Protein AF-A0A4R5D6B2-F1 (afdb_monomer_lite)

Secondary structure (DSSP, 8-state):
---------S-HHHHHHHHHTT-STT-GGGSSPSP--------SSHHHHHHHHHHHHHH--

Sequence (61 aa):
MDRYYVGTTDDVEKRLDEHDSGFYNEAYTAKGVPWELRLSFECESSQKAYGLERFWKKNEI

Radius of gyration: 11.99 Å; chains: 1; bounding box: 28×22×26 Å

InterPro domains:
  IPR000305 GIY-YIG endonuclease [PF01541] (3-59)
  IPR035901 GIY-YIG endonuclease superfamily [G3DSA:3.40.1440.10] (1-60)
  IPR035901 GIY-YIG endonuclease superfamily [SSF82771] (3-58)

Foldseek 3Di:
DDDDDFDDDPDPVVVLVCLQVVVPPPDPSVPPPDDDDPDDDDDPDPVVRVVVSVVCVVPPD

pLDDT: mean 92.85, std 8.0, range [56.97, 98.06]

Structure (mmCIF, N/CA/C/O backbone):
data_AF-A0A4R5D6B2-F1
#
_entry.id   AF-A0A4R5D6B2-F1
#
loop_
_atom_site.group_PDB
_atom_site.id
_atom_site.type_symbol
_atom_site.label_atom_id
_atom_site.label_alt_id
_atom_site.label_comp_id
_atom_site.label_asym_id
_atom_site.label_entity_id
_atom_site.label_seq_id
_atom_site.pdbx_PDB_ins_code
_atom_site.Cartn_x
_atom_site.Cartn_y
_atom_site.Cartn_z
_atom_site.occupancy
_atom_site.B_iso_or_equiv
_atom_site.auth_seq_id
_atom_site.auth_comp_id
_atom_site.auth_asym_id
_atom_site.auth_atom_id
_atom_site.pdbx_PDB_model_num
ATOM 1 N N . MET A 1 1 ? 10.831 -18.805 -5.285 1.00 61.88 1 MET A N 1
ATOM 2 C CA . MET A 1 1 ? 10.268 -18.247 -4.042 1.00 61.88 1 MET A CA 1
ATOM 3 C C . MET A 1 1 ? 9.177 -17.302 -4.479 1.00 61.88 1 MET A C 1
ATOM 5 O O . MET A 1 1 ? 9.468 -16.441 -5.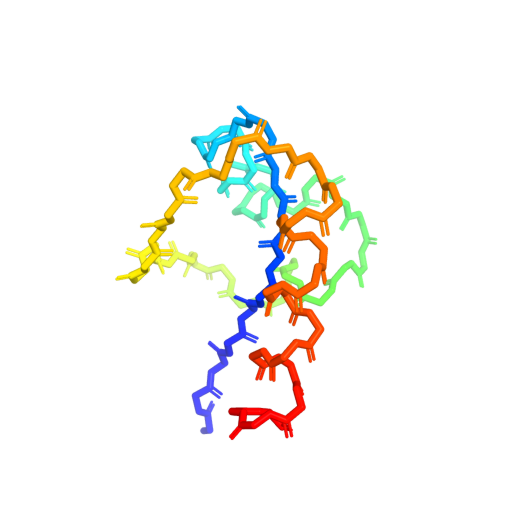305 1.00 61.88 1 MET A O 1
ATOM 9 N N . ASP A 1 2 ? 7.953 -17.531 -4.023 1.00 83.25 2 ASP A N 1
ATOM 10 C CA . ASP A 1 2 ? 6.801 -16.729 -4.434 1.00 83.25 2 ASP A CA 1
ATOM 11 C C . ASP A 1 2 ? 6.884 -15.333 -3.815 1.00 83.25 2 ASP A C 1
ATOM 13 O O . ASP A 1 2 ? 7.411 -15.162 -2.712 1.00 83.25 2 ASP A O 1
ATOM 17 N N . ARG A 1 3 ? 6.424 -14.324 -4.560 1.00 88.81 3 ARG A N 1
ATOM 18 C CA . ARG A 1 3 ? 6.495 -12.920 -4.158 1.00 88.81 3 ARG A CA 1
ATOM 19 C C . ARG A 1 3 ? 5.098 -12.426 -3.817 1.00 88.81 3 ARG A C 1
ATOM 21 O O . 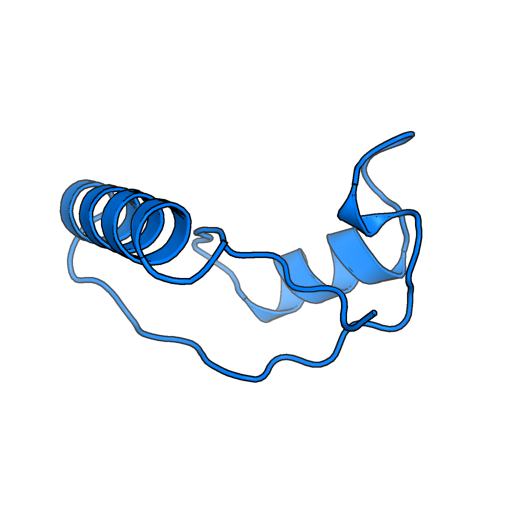ARG A 1 3 ? 4.207 -12.490 -4.656 1.00 88.81 3 ARG A O 1
ATOM 28 N N . TYR A 1 4 ? 4.945 -11.878 -2.619 1.00 91.88 4 TYR A N 1
ATOM 29 C CA . TYR A 1 4 ? 3.684 -11.314 -2.155 1.00 91.88 4 TYR A CA 1
ATOM 30 C C . TYR A 1 4 ? 3.876 -9.860 -1.732 1.00 91.88 4 TYR A C 1
ATOM 32 O O . TYR A 1 4 ? 4.917 -9.480 -1.192 1.00 91.88 4 TYR A O 1
ATOM 40 N N . TYR A 1 5 ? 2.856 -9.046 -1.988 1.00 93.69 5 TYR A N 1
ATOM 41 C CA . TYR A 1 5 ? 2.749 -7.681 -1.497 1.00 93.69 5 TYR A CA 1
ATOM 42 C C . TYR A 1 5 ? 1.414 -7.532 -0.773 1.00 93.69 5 TYR A C 1
ATOM 44 O O . TYR A 1 5 ? 0.373 -7.936 -1.284 1.00 93.69 5 TYR A O 1
ATOM 52 N N . VAL A 1 6 ? 1.457 -6.936 0.416 1.00 95.62 6 VAL A N 1
ATOM 53 C CA . VAL A 1 6 ? 0.276 -6.622 1.221 1.00 95.62 6 VAL A CA 1
ATOM 54 C C . VAL A 1 6 ? 0.264 -5.117 1.460 1.00 95.62 6 VAL A C 1
ATOM 56 O O . VAL A 1 6 ? 1.282 -4.538 1.856 1.00 95.62 6 VAL A O 1
ATOM 59 N N . GLY A 1 7 ? -0.881 -4.479 1.238 1.00 96.19 7 GLY A N 1
ATOM 60 C CA . GLY A 1 7 ? -1.041 -3.038 1.385 1.00 96.19 7 GLY A CA 1
ATOM 61 C C . GLY A 1 7 ? -2.504 -2.624 1.486 1.00 96.19 7 GLY A C 1
ATOM 62 O O . GLY A 1 7 ? -3.407 -3.452 1.387 1.00 96.19 7 GLY A O 1
ATOM 63 N N . THR A 1 8 ? -2.718 -1.327 1.665 1.00 97.56 8 THR A N 1
ATOM 64 C CA . THR A 1 8 ? -4.039 -0.693 1.727 1.00 97.56 8 THR A CA 1
ATOM 65 C C . THR A 1 8 ? -4.143 0.434 0.706 1.00 97.56 8 THR A C 1
ATOM 67 O O . THR A 1 8 ? -3.147 1.074 0.346 1.00 97.56 8 THR A O 1
ATOM 70 N N . THR A 1 9 ? -5.345 0.647 0.183 1.00 97.75 9 THR A N 1
ATOM 71 C CA . THR A 1 9 ? -5.646 1.664 -0.828 1.00 97.75 9 THR A CA 1
ATOM 72 C C . THR A 1 9 ? -7.134 1.987 -0.804 1.00 97.75 9 THR A C 1
ATOM 74 O O . THR A 1 9 ? -7.932 1.127 -0.440 1.00 97.75 9 THR A O 1
ATOM 77 N N . ASP A 1 10 ? -7.485 3.202 -1.216 1.00 97.62 10 ASP A N 1
ATOM 78 C CA . ASP A 1 10 ? -8.877 3.603 -1.452 1.00 97.62 10 ASP A CA 1
ATOM 79 C C . ASP A 1 10 ? -9.345 3.228 -2.872 1.00 97.62 10 ASP A C 1
ATOM 81 O O . ASP A 1 10 ? -10.535 3.246 -3.162 1.00 97.62 10 ASP A O 1
ATOM 85 N N . ASP A 1 11 ? -8.406 2.869 -3.756 1.00 97.75 11 ASP A N 1
ATOM 86 C CA . ASP A 1 11 ? -8.661 2.440 -5.132 1.00 97.75 11 ASP A CA 1
ATOM 87 C C . ASP A 1 11 ? -7.728 1.271 -5.487 1.00 97.75 11 ASP A C 1
ATOM 89 O O . ASP A 1 11 ? -6.499 1.419 -5.534 1.00 97.75 11 ASP A O 1
ATOM 93 N N . VAL A 1 12 ? -8.314 0.082 -5.651 1.00 97.50 12 VAL A N 1
ATOM 94 C CA . VAL A 1 12 ? -7.583 -1.172 -5.887 1.00 97.50 12 VAL A CA 1
ATOM 95 C C . VAL A 1 12 ? -7.053 -1.250 -7.315 1.00 97.50 12 VAL A C 1
ATOM 97 O O . VAL A 1 12 ? -5.912 -1.672 -7.507 1.00 97.50 12 VAL A O 1
ATOM 100 N N . GLU A 1 13 ? -7.840 -0.819 -8.300 1.00 97.31 13 GLU A N 1
ATOM 101 C CA . GLU A 1 13 ? -7.459 -0.879 -9.715 1.00 97.31 13 GLU A CA 1
ATOM 102 C C . GLU A 1 13 ? -6.294 0.067 -9.989 1.00 97.31 13 GLU A C 1
ATOM 104 O O . GLU A 1 13 ? -5.273 -0.344 -10.545 1.00 97.31 13 GLU A O 1
ATOM 109 N N . LYS A 1 14 ? -6.394 1.306 -9.493 1.00 98.06 14 LYS A N 1
ATOM 110 C CA . LYS A 1 14 ? -5.314 2.286 -9.613 1.00 98.06 14 LYS A CA 1
ATOM 111 C C . LYS A 1 14 ? -4.027 1.793 -8.954 1.00 98.06 14 LYS A C 1
ATOM 113 O O . LYS A 1 14 ? -2.950 1.949 -9.521 1.00 98.06 14 LYS A O 1
ATOM 118 N N . ARG A 1 15 ? -4.111 1.186 -7.764 1.00 97.62 15 ARG A N 1
ATOM 119 C CA . ARG A 1 15 ? -2.920 0.677 -7.064 1.00 97.62 15 ARG A CA 1
ATOM 120 C C . ARG A 1 15 ? -2.244 -0.460 -7.828 1.00 97.62 15 ARG A C 1
ATOM 122 O O . ARG A 1 15 ? -1.015 -0.538 -7.824 1.00 97.62 15 ARG A O 1
ATOM 129 N N . LEU A 1 16 ? -3.028 -1.345 -8.442 1.00 97.19 16 LEU A N 1
ATOM 130 C CA . LEU A 1 16 ? -2.490 -2.432 -9.253 1.00 97.19 16 LEU A CA 1
ATOM 131 C C . LEU A 1 16 ? -1.754 -1.876 -10.480 1.00 97.19 16 LEU A C 1
ATOM 133 O O . LEU A 1 16 ? -0.613 -2.266 -10.720 1.00 97.19 16 LEU A O 1
ATOM 137 N N . ASP A 1 17 ? -2.340 -0.891 -11.165 1.00 97.19 17 ASP A N 1
ATOM 138 C CA . ASP A 1 17 ? -1.695 -0.191 -12.285 1.00 97.19 17 ASP A CA 1
ATOM 139 C C . ASP A 1 17 ? -0.405 0.536 -11.859 1.00 97.19 17 ASP A C 1
ATOM 141 O O . ASP A 1 17 ? 0.634 0.406 -12.507 1.00 97.19 17 ASP A O 1
ATOM 145 N N . GLU A 1 18 ? -0.408 1.229 -10.714 1.00 96.88 18 GLU A N 1
ATOM 146 C CA . GLU A 1 18 ? 0.793 1.864 -10.145 1.00 96.88 18 GLU A CA 1
ATOM 147 C C . GLU A 1 18 ? 1.917 0.844 -9.871 1.00 96.88 18 GLU A C 1
ATOM 149 O O . GLU A 1 18 ? 3.103 1.161 -10.005 1.00 96.88 18 GLU A O 1
ATOM 154 N N . HIS A 1 19 ? 1.571 -0.380 -9.463 1.00 96.31 19 HIS A N 1
ATOM 155 C CA . HIS A 1 19 ? 2.540 -1.455 -9.240 1.00 96.31 19 HIS A CA 1
ATOM 156 C C . HIS A 1 19 ? 3.066 -2.051 -10.546 1.00 96.31 19 HIS A C 1
ATOM 158 O O . HIS A 1 19 ? 4.282 -2.212 -10.671 1.00 96.31 19 HIS A O 1
ATOM 164 N N . ASP A 1 20 ? 2.191 -2.321 -11.513 1.00 95.31 20 ASP A N 1
ATOM 165 C CA . ASP A 1 20 ? 2.556 -2.928 -12.798 1.00 95.31 20 ASP A CA 1
ATOM 166 C C . ASP A 1 20 ? 3.313 -1.978 -13.726 1.00 95.31 20 ASP A C 1
ATOM 168 O O . ASP A 1 20 ? 4.228 -2.395 -14.439 1.00 95.31 20 ASP A O 1
ATOM 172 N N . SER A 1 21 ? 2.997 -0.686 -13.674 1.00 95.88 21 SER A N 1
ATOM 173 C CA . SER A 1 21 ? 3.725 0.355 -14.408 1.00 95.88 21 SER A CA 1
ATOM 174 C C . SER A 1 21 ? 5.080 0.700 -13.783 1.00 95.88 21 SER A C 1
ATOM 176 O O . SER A 1 21 ? 5.881 1.404 -14.400 1.00 95.88 21 SER A O 1
ATOM 178 N N . GLY A 1 22 ? 5.352 0.233 -12.557 1.00 94.06 22 GLY A N 1
ATOM 179 C CA . GLY A 1 22 ? 6.529 0.645 -11.798 1.00 94.06 22 GLY A CA 1
ATOM 180 C C . GLY A 1 22 ? 6.517 2.138 -11.453 1.00 94.06 22 GLY A C 1
ATOM 181 O O . GLY A 1 22 ? 7.585 2.736 -11.335 1.00 94.06 22 GLY A O 1
ATOM 182 N N . PHE A 1 23 ? 5.327 2.735 -11.287 1.00 95.19 23 PHE A N 1
ATOM 183 C CA . PHE A 1 23 ? 5.123 4.169 -11.041 1.00 95.19 23 PHE A CA 1
ATOM 184 C C . PHE A 1 23 ? 6.018 4.717 -9.919 1.00 95.19 23 PHE A C 1
ATOM 186 O O . PHE A 1 23 ? 6.581 5.808 -10.020 1.00 95.19 23 PHE A O 1
ATOM 193 N N . TYR A 1 24 ? 6.187 3.932 -8.851 1.00 92.19 24 TYR A N 1
ATOM 194 C CA . TYR A 1 24 ? 7.123 4.230 -7.774 1.00 92.19 24 TYR A CA 1
ATOM 195 C C . TYR A 1 24 ? 8.491 3.601 -8.057 1.00 92.19 24 TYR A C 1
ATOM 197 O O . TYR A 1 24 ? 8.696 2.398 -7.868 1.00 92.19 24 TYR A O 1
ATOM 205 N N . ASN A 1 25 ? 9.443 4.441 -8.470 1.00 89.88 25 ASN A N 1
ATOM 206 C CA . ASN A 1 25 ? 10.816 4.026 -8.754 1.00 89.88 25 ASN A CA 1
ATOM 207 C C . ASN A 1 25 ? 11.444 3.281 -7.567 1.00 89.88 25 ASN A C 1
ATOM 209 O O . ASN A 1 25 ? 11.306 3.683 -6.414 1.00 89.88 25 ASN A O 1
ATOM 213 N N . GLU A 1 26 ? 12.148 2.191 -7.875 1.00 90.44 26 GLU A N 1
ATOM 214 C CA . GLU A 1 26 ? 12.834 1.317 -6.911 1.00 90.44 26 GLU A CA 1
ATOM 215 C C . GLU A 1 26 ? 11.940 0.633 -5.860 1.00 90.44 26 GLU A C 1
ATOM 217 O O . GLU A 1 26 ? 12.456 -0.066 -4.982 1.00 90.44 26 GLU A O 1
ATOM 222 N N . ALA A 1 27 ? 10.613 0.752 -5.966 1.00 92.69 27 ALA A N 1
ATOM 223 C CA . ALA A 1 27 ? 9.694 0.059 -5.076 1.00 92.69 27 ALA A CA 1
ATOM 224 C C . ALA A 1 27 ? 9.861 -1.464 -5.165 1.00 92.69 27 ALA A C 1
ATOM 226 O O . ALA A 1 27 ? 10.210 -2.031 -6.204 1.00 92.69 27 ALA A O 1
ATOM 227 N N . TYR A 1 28 ? 9.542 -2.152 -4.067 1.00 92.38 28 TYR A N 1
ATOM 228 C CA . TYR A 1 28 ? 9.529 -3.615 -4.027 1.00 92.38 28 TYR A CA 1
ATOM 229 C C . TYR A 1 28 ? 8.663 -4.218 -5.142 1.00 92.38 28 TYR A C 1
ATOM 231 O O . TYR A 1 28 ? 9.045 -5.224 -5.743 1.00 92.38 28 TYR A O 1
ATOM 239 N N . THR A 1 29 ? 7.522 -3.582 -5.425 1.00 93.94 29 THR A N 1
ATOM 240 C CA . THR A 1 29 ? 6.556 -4.021 -6.434 1.00 93.94 29 THR A CA 1
ATOM 241 C C . THR A 1 29 ? 7.006 -3.746 -7.865 1.00 93.94 29 THR A C 1
ATOM 243 O O . THR A 1 29 ? 6.644 -4.502 -8.755 1.00 93.94 29 THR A O 1
ATOM 246 N N . ALA A 1 30 ? 7.905 -2.783 -8.094 1.00 92.62 30 ALA A N 1
ATOM 247 C CA . ALA A 1 30 ? 8.460 -2.528 -9.426 1.00 92.62 30 ALA A CA 1
ATOM 248 C C . ALA A 1 30 ? 9.324 -3.697 -9.950 1.00 92.62 30 ALA A C 1
ATOM 250 O O . ALA A 1 30 ? 9.592 -3.807 -11.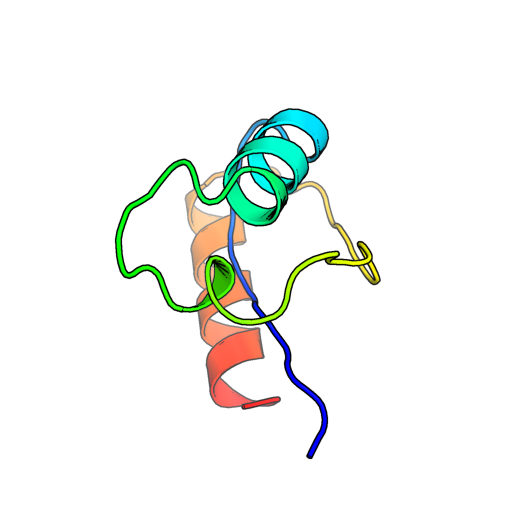143 1.00 92.62 30 ALA A O 1
ATOM 251 N N . LYS A 1 31 ? 9.775 -4.592 -9.059 1.00 87.75 31 LYS A N 1
ATOM 252 C CA . LYS A 1 31 ? 10.555 -5.790 -9.396 1.00 87.75 31 LYS A CA 1
ATOM 253 C C . LYS A 1 31 ? 9.660 -7.014 -9.212 1.00 87.75 31 LYS A C 1
ATOM 255 O O . LYS A 1 31 ? 9.574 -7.541 -8.109 1.00 87.75 31 LYS A O 1
ATOM 260 N N . GLY A 1 32 ? 9.002 -7.476 -10.268 1.00 86.50 32 GLY A N 1
ATOM 261 C CA . GLY A 1 32 ? 8.109 -8.644 -10.191 1.00 86.50 32 GLY A CA 1
ATOM 262 C C . GLY A 1 32 ? 6.771 -8.482 -10.900 1.00 86.50 32 GLY A C 1
ATOM 263 O O . GLY A 1 32 ? 5.855 -9.232 -10.598 1.00 86.50 32 GLY A O 1
ATOM 264 N N . VAL A 1 33 ? 6.673 -7.516 -11.812 1.00 89.56 33 VAL A N 1
ATOM 265 C CA . VAL A 1 33 ? 5.511 -7.318 -12.679 1.00 89.56 33 VAL A CA 1
ATOM 266 C C . VAL A 1 33 ? 5.419 -8.437 -13.734 1.00 89.56 33 VAL A C 1
ATOM 268 O O . VAL A 1 33 ? 6.465 -8.927 -14.183 1.00 89.56 33 VAL A O 1
ATOM 271 N N . PRO A 1 34 ? 4.210 -8.836 -14.166 1.00 93.81 34 PRO A N 1
ATOM 272 C CA . PRO A 1 34 ? 2.909 -8.326 -13.722 1.00 93.81 34 PRO A CA 1
ATOM 273 C C . PRO A 1 34 ? 2.459 -8.918 -12.376 1.00 93.81 34 PRO A C 1
ATOM 275 O O . PRO A 1 34 ? 2.748 -10.077 -12.063 1.00 93.81 34 PRO A O 1
ATOM 278 N N . TRP A 1 35 ? 1.719 -8.131 -11.601 1.00 95.38 35 TRP A N 1
ATOM 279 C CA . TRP A 1 35 ? 1.062 -8.549 -10.369 1.00 95.38 35 TRP A CA 1
ATOM 280 C C . TRP A 1 35 ? -0.346 -9.071 -10.647 1.00 95.38 35 TRP A C 1
ATOM 282 O O . TRP A 1 35 ? -1.065 -8.594 -11.517 1.00 95.38 35 TRP A O 1
ATOM 292 N N . GLU A 1 36 ? -0.769 -10.052 -9.854 1.00 95.62 36 GLU A N 1
ATOM 293 C CA . GLU A 1 36 ? -2.131 -10.580 -9.885 1.00 95.62 36 GLU A CA 1
ATOM 294 C C . GLU A 1 36 ? -2.802 -10.299 -8.537 1.00 95.62 36 GLU A C 1
ATOM 296 O O . GLU A 1 36 ? -2.286 -10.692 -7.485 1.00 95.62 36 GLU A O 1
ATOM 301 N N . LEU A 1 37 ? -3.961 -9.634 -8.551 1.00 96.19 37 LEU A N 1
ATOM 302 C CA . LEU A 1 37 ? -4.749 -9.414 -7.340 1.00 96.19 37 LEU A CA 1
ATOM 303 C C . LEU A 1 37 ? -5.356 -10.741 -6.869 1.00 96.19 37 LEU A C 1
ATOM 305 O O . LEU A 1 37 ? -6.285 -11.263 -7.479 1.00 96.19 37 LEU A O 1
ATOM 309 N N . ARG A 1 38 ? -4.845 -11.277 -5.757 1.00 95.44 38 ARG A N 1
ATOM 310 C CA . ARG A 1 38 ? -5.354 -12.523 -5.157 1.00 95.44 38 ARG A CA 1
ATOM 311 C C . ARG A 1 38 ? -6.498 -12.302 -4.173 1.00 95.44 38 ARG A C 1
ATOM 313 O O . ARG A 1 38 ? -7.370 -13.157 -4.060 1.00 95.44 38 ARG A O 1
ATOM 320 N N . LEU A 1 39 ? -6.469 -11.194 -3.432 1.00 94.62 39 LEU A N 1
ATOM 321 C CA . LEU A 1 39 ? -7.392 -10.936 -2.331 1.00 94.62 39 LEU A CA 1
ATOM 322 C C . LEU A 1 39 ? -7.578 -9.433 -2.107 1.00 94.62 39 LEU A C 1
ATOM 324 O O . LEU A 1 39 ? -6.601 -8.685 -2.089 1.00 94.62 39 LEU A O 1
ATOM 328 N N . SER A 1 40 ? -8.821 -9.004 -1.889 1.00 96.38 40 SER A N 1
ATOM 329 C CA . SER A 1 40 ? -9.169 -7.643 -1.476 1.00 96.38 40 SER A CA 1
ATOM 330 C C . SER A 1 40 ? -10.355 -7.660 -0.510 1.00 96.38 40 SER A C 1
ATOM 332 O O . SER A 1 40 ? -11.238 -8.514 -0.601 1.00 96.38 40 SER A O 1
ATOM 334 N N . PHE A 1 41 ? -10.362 -6.718 0.435 1.00 95.06 41 PHE A N 1
ATOM 335 C CA . PHE A 1 41 ? -11.452 -6.529 1.389 1.00 95.06 41 PHE A CA 1
ATOM 336 C C . PHE A 1 41 ? -11.720 -5.042 1.577 1.00 95.06 41 PHE A C 1
ATOM 338 O O . PHE A 1 41 ? -10.791 -4.269 1.820 1.00 95.06 41 PHE A O 1
ATOM 345 N N . GLU A 1 42 ? -12.990 -4.654 1.537 1.00 96.56 42 GLU A N 1
ATOM 346 C CA . GLU A 1 42 ? -13.398 -3.317 1.952 1.00 96.56 42 GLU A CA 1
ATOM 347 C C . GLU A 1 42 ? -13.306 -3.181 3.474 1.00 96.56 42 GLU A C 1
ATOM 349 O O . GLU A 1 42 ? -13.613 -4.105 4.232 1.00 96.56 42 GLU A O 1
ATOM 354 N N . CYS A 1 43 ? -12.874 -2.010 3.930 1.00 96.75 43 CYS A N 1
ATOM 355 C CA . CYS A 1 43 ? -12.779 -1.680 5.344 1.00 96.75 43 CYS A CA 1
ATOM 356 C C . CYS A 1 43 ? -13.594 -0.422 5.630 1.00 96.75 43 CYS A C 1
ATOM 358 O O . CYS A 1 43 ? -13.474 0.577 4.934 1.00 96.75 43 CYS A O 1
ATOM 360 N N . GLU A 1 44 ? -14.359 -0.447 6.721 1.00 96.44 44 GLU A N 1
ATOM 361 C CA . GLU A 1 44 ? -15.205 0.679 7.150 1.00 96.44 44 GLU A CA 1
ATOM 362 C C . GLU A 1 44 ? -14.411 1.953 7.492 1.00 96.44 44 GLU A C 1
ATOM 364 O O . GLU A 1 44 ? -14.977 3.040 7.580 1.00 96.44 44 GLU A O 1
ATOM 369 N N . SER A 1 45 ? -13.108 1.826 7.761 1.00 97.88 45 SER A N 1
ATOM 370 C CA . SER A 1 45 ? -12.226 2.955 8.047 1.00 97.88 45 SER A CA 1
ATOM 371 C C . SER A 1 45 ? -10.767 2.620 7.753 1.00 97.88 45 SER A C 1
ATOM 373 O O . SER A 1 45 ? -10.342 1.463 7.857 1.00 97.88 45 SER A O 1
ATOM 375 N N . SER A 1 46 ? -9.962 3.652 7.489 1.00 97.12 46 SER A N 1
ATOM 376 C CA . SER A 1 46 ? -8.516 3.503 7.287 1.00 97.12 46 SER A CA 1
ATOM 377 C C . SER A 1 46 ? -7.833 2.871 8.506 1.00 97.12 46 SER A C 1
ATOM 379 O O . SER A 1 46 ? -6.904 2.087 8.359 1.00 97.12 46 SER A O 1
ATOM 381 N N . GLN A 1 47 ? -8.323 3.132 9.726 1.00 97.94 47 GLN A N 1
ATOM 382 C CA . GLN A 1 47 ? -7.763 2.532 10.941 1.00 97.94 47 GLN A CA 1
ATOM 383 C C . GLN A 1 47 ? -7.942 1.006 10.973 1.00 97.94 47 GLN A C 1
ATOM 385 O O . GLN A 1 47 ? -7.005 0.295 11.345 1.00 97.94 47 GLN A O 1
ATOM 390 N N . LYS A 1 48 ? -9.110 0.494 10.554 1.00 97.50 48 LYS A N 1
ATOM 391 C CA . LYS A 1 48 ? -9.322 -0.954 10.405 1.00 97.50 48 LYS A CA 1
ATOM 392 C C . LYS A 1 48 ? -8.448 -1.525 9.285 1.00 97.50 48 LYS A C 1
ATOM 394 O O . LYS A 1 48 ? -7.817 -2.558 9.503 1.00 97.50 48 LYS A O 1
ATOM 399 N N . ALA A 1 49 ? -8.340 -0.824 8.154 1.00 98.06 49 ALA A N 1
ATOM 400 C CA . ALA A 1 49 ? -7.507 -1.238 7.023 1.00 98.06 49 ALA A CA 1
ATOM 401 C C . ALA A 1 49 ? -6.028 -1.394 7.424 1.00 98.06 49 ALA A C 1
ATOM 403 O O . ALA A 1 49 ? -5.439 -2.457 7.227 1.00 98.06 49 ALA A O 1
ATOM 404 N N . TYR A 1 50 ? -5.442 -0.388 8.082 1.00 97.38 50 TYR A N 1
ATOM 405 C CA . TYR A 1 50 ? -4.057 -0.451 8.561 1.00 97.38 50 TYR A CA 1
ATOM 406 C C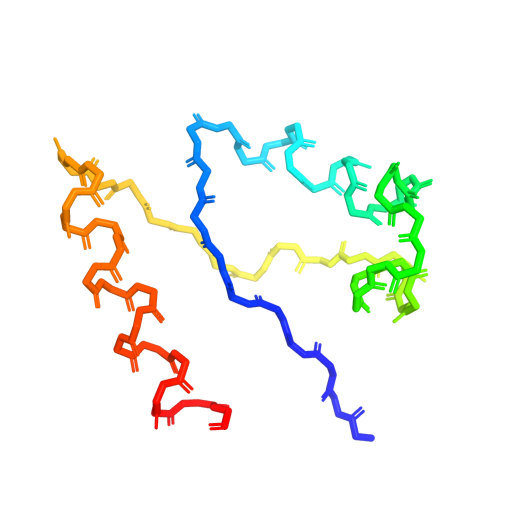 . TYR A 1 50 ? -3.842 -1.524 9.635 1.00 97.38 50 TYR A C 1
ATOM 408 O O . TYR A 1 50 ? -2.783 -2.155 9.682 1.00 97.38 50 TYR A O 1
ATOM 416 N N . GLY A 1 51 ? -4.833 -1.740 10.507 1.00 96.88 51 GLY A N 1
ATOM 417 C CA . GLY A 1 51 ? -4.797 -2.817 11.496 1.00 96.88 51 GLY A CA 1
ATOM 418 C C . GLY A 1 51 ? -4.724 -4.194 10.836 1.00 96.88 51 GLY A C 1
ATOM 419 O O . GLY A 1 51 ? -3.886 -5.014 11.218 1.00 96.88 51 GLY A O 1
ATOM 420 N N . LEU A 1 52 ? -5.549 -4.413 9.809 1.00 95.19 52 LEU A N 1
ATOM 421 C CA . LEU A 1 52 ? -5.564 -5.642 9.023 1.00 95.19 52 LEU A CA 1
ATOM 422 C C . LEU A 1 52 ? -4.242 -5.826 8.267 1.00 95.19 52 LEU A C 1
ATOM 424 O O . LEU A 1 52 ? -3.609 -6.869 8.401 1.00 95.19 52 LEU A O 1
ATOM 428 N N . GLU A 1 53 ? -3.761 -4.798 7.565 1.00 96.31 53 GLU A N 1
ATOM 429 C CA . GLU A 1 53 ? -2.480 -4.834 6.848 1.00 96.31 53 GLU A CA 1
ATOM 430 C C . GLU A 1 53 ? -1.320 -5.250 7.763 1.00 96.31 53 GLU A C 1
ATOM 432 O O . GLU A 1 53 ? -0.539 -6.143 7.427 1.00 96.31 53 GLU A O 1
ATOM 437 N N . ARG A 1 54 ? -1.228 -4.640 8.953 1.00 95.88 54 ARG A N 1
ATOM 438 C CA . ARG A 1 54 ? -0.201 -4.977 9.946 1.00 95.88 54 ARG A CA 1
ATOM 439 C C . ARG A 1 54 ? -0.334 -6.419 10.433 1.00 95.88 54 ARG A C 1
ATOM 441 O O . ARG A 1 54 ? 0.683 -7.069 10.662 1.00 95.88 54 ARG A O 1
ATOM 448 N N . PHE A 1 55 ? -1.560 -6.901 10.626 1.00 94.81 55 PHE A N 1
ATOM 449 C CA . PHE A 1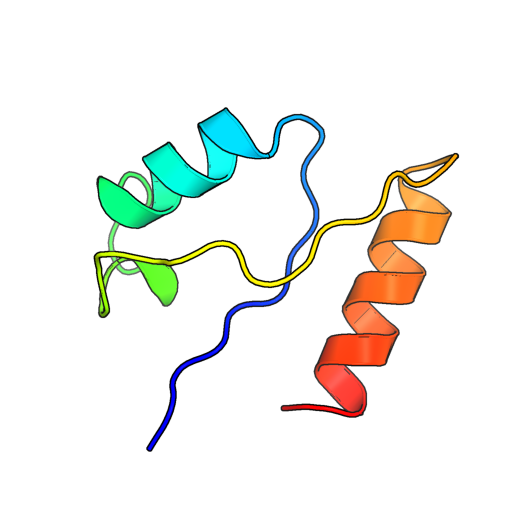 55 ? -1.809 -8.282 11.022 1.00 94.81 55 PHE A CA 1
ATOM 450 C C . PHE A 1 55 ? -1.310 -9.263 9.951 1.00 94.81 55 PHE A C 1
ATOM 452 O O . PHE A 1 55 ? -0.519 -10.144 10.279 1.00 94.81 55 PHE A O 1
ATOM 459 N N . TRP A 1 56 ? -1.680 -9.089 8.682 1.00 92.00 56 TRP A N 1
ATOM 460 C CA . TRP A 1 56 ? -1.253 -9.988 7.600 1.00 92.00 56 TRP A CA 1
ATOM 461 C C . TRP A 1 56 ? 0.260 -9.962 7.381 1.00 92.00 56 TRP A C 1
ATOM 463 O O . TRP A 1 56 ? 0.892 -11.015 7.351 1.00 92.00 56 TRP A O 1
ATOM 473 N N . LYS A 1 57 ? 0.872 -8.772 7.369 1.00 91.25 57 LYS A N 1
ATOM 474 C CA . LYS A 1 57 ? 2.336 -8.628 7.264 1.00 91.25 57 LYS A CA 1
ATOM 475 C C . LYS A 1 57 ? 3.111 -9.319 8.385 1.00 91.25 57 LYS A C 1
ATOM 477 O O . LYS A 1 57 ? 4.289 -9.580 8.206 1.00 91.25 57 LYS A O 1
ATOM 482 N N . LYS A 1 58 ? 2.488 -9.560 9.544 1.00 91.06 58 LYS A N 1
ATOM 483 C CA . LYS A 1 58 ? 3.109 -10.265 10.673 1.00 91.06 58 LYS A CA 1
ATOM 484 C C . LYS A 1 58 ? 2.924 -11.786 10.604 1.00 91.06 58 LYS A C 1
ATOM 486 O O . LYS A 1 58 ? 3.697 -12.501 11.234 1.00 91.06 58 LYS A O 1
ATOM 491 N N . ASN A 1 59 ? 1.872 -12.266 9.940 1.00 81.69 59 ASN A N 1
ATOM 492 C CA . ASN A 1 59 ? 1.470 -13.675 9.982 1.00 81.69 59 ASN A CA 1
ATOM 493 C C . ASN A 1 59 ? 1.724 -14.440 8.669 1.00 81.69 59 ASN A C 1
ATOM 495 O O . ASN A 1 59 ? 1.746 -15.665 8.713 1.00 81.69 59 ASN A O 1
AT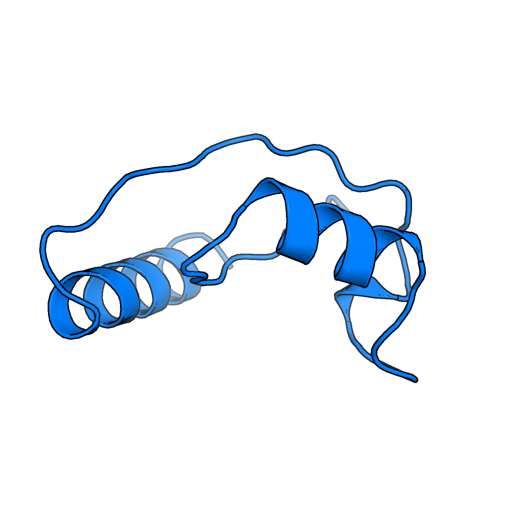OM 499 N N . GLU A 1 60 ? 1.927 -13.761 7.534 1.00 65.38 60 GLU A N 1
ATOM 500 C CA . GLU A 1 60 ? 2.126 -14.401 6.217 1.00 65.38 60 GLU A CA 1
ATOM 501 C C . GLU A 1 60 ? 3.429 -14.017 5.493 1.00 65.38 60 GLU A C 1
ATOM 503 O O . GLU A 1 60 ? 3.713 -14.556 4.423 1.00 65.38 60 GLU A O 1
ATOM 508 N N . ILE A 1 61 ? 4.232 -13.113 6.068 1.00 56.97 61 ILE A N 1
ATOM 509 C CA . ILE A 1 61 ? 5.548 -12.704 5.546 1.00 56.97 61 ILE A CA 1
ATOM 510 C C . ILE A 1 61 ? 6.593 -12.810 6.655 1.00 56.97 61 ILE A C 1
ATOM 512 O O . ILE A 1 61 ? 6.290 -12.365 7.786 1.00 56.97 61 ILE A O 1
#

Organism: NCBI:txid2541734